Protein AF-A0A4Q5XX91-F1 (afdb_monomer_lite)

Sequence (122 aa):
MATVSKRPSGKWRAQVRREGHSLSKTFIMKGDADACTDFARDKQPGGSEAFVQPTRDARGDVARALLYMSHVYDLPLDGAIKNRDLLLAWHQTDPPDAKEIARERSIRKLQNTWNPLILPAP

Foldseek 3Di:
DWDWDQDPVQWIKIWDDDDNDIDIDIGHDPVSPPDCPQWDWDDDVVDPDIDIDGDLQCLLVVLLVLVQCCVVVVDDCVVPDVDNVSSVVSVVSHPADPVNLVVQVVCCVVVVDGRCSNPPDD

Radius of gyration: 22.08 Å; chains: 1; bounding box: 51×56×39 Å

Structure (mmCIF, N/CA/C/O backbone):
data_AF-A0A4Q5XX91-F1
#
_entry.id   AF-A0A4Q5XX91-F1
#
loop_
_atom_site.group_PDB
_atom_site.id
_atom_site.type_symbol
_atom_site.label_atom_id
_atom_site.label_alt_id
_atom_site.label_comp_id
_atom_site.label_asym_id
_atom_site.label_entity_id
_atom_site.label_seq_id
_atom_site.pdbx_PDB_ins_code
_atom_site.Cartn_x
_atom_site.Cartn_y
_atom_site.Cartn_z
_atom_site.occupancy
_atom_site.B_iso_or_equiv
_atom_site.auth_seq_id
_atom_site.auth_comp_id
_atom_site.auth_asym_id
_atom_site.auth_atom_id
_atom_site.pdbx_PDB_model_num
ATOM 1 N N . MET A 1 1 ? 35.035 32.778 -10.036 1.00 71.62 1 MET A N 1
ATOM 2 C CA . MET A 1 1 ? 35.146 31.430 -9.421 1.00 71.62 1 MET A CA 1
ATOM 3 C C . MET A 1 1 ? 33.792 31.004 -8.875 1.00 71.62 1 MET A C 1
ATOM 5 O O . MET A 1 1 ? 33.058 31.876 -8.410 1.00 71.62 1 MET A O 1
ATOM 9 N N . ALA A 1 2 ? 33.460 29.711 -8.960 1.00 82.88 2 ALA A N 1
ATOM 10 C CA . ALA A 1 2 ? 32.225 29.143 -8.420 1.00 82.88 2 ALA A CA 1
ATOM 11 C C . ALA A 1 2 ? 32.539 28.195 -7.252 1.00 82.88 2 ALA A C 1
ATOM 13 O O . ALA A 1 2 ? 33.433 27.361 -7.364 1.00 82.88 2 ALA A O 1
AT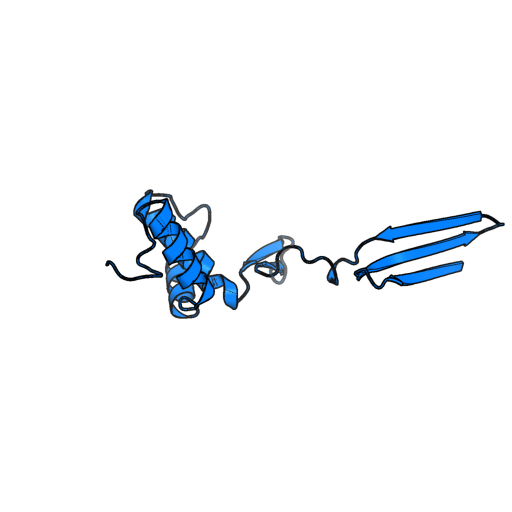OM 14 N N . THR A 1 3 ? 31.809 28.324 -6.147 1.00 90.94 3 THR A N 1
ATOM 15 C CA . THR A 1 3 ? 31.942 27.473 -4.957 1.00 90.94 3 THR A CA 1
ATOM 16 C C . THR A 1 3 ? 30.594 26.840 -4.648 1.00 90.94 3 THR A C 1
ATOM 18 O O . THR A 1 3 ? 29.576 27.534 -4.648 1.00 90.94 3 THR A O 1
ATOM 21 N N . VAL A 1 4 ? 30.585 25.533 -4.382 1.00 90.25 4 VAL A N 1
ATOM 22 C CA . VAL A 1 4 ? 29.384 24.769 -4.025 1.00 90.25 4 VAL A CA 1
ATOM 23 C C . VAL A 1 4 ? 29.604 24.116 -2.662 1.00 90.25 4 VAL A C 1
ATOM 25 O O . VAL A 1 4 ? 30.611 23.443 -2.470 1.00 90.25 4 VAL A O 1
ATOM 28 N N . SER A 1 5 ? 28.691 24.322 -1.710 1.00 92.69 5 SER A N 1
ATOM 29 C CA . SER A 1 5 ? 28.795 23.745 -0.360 1.00 92.69 5 SER A CA 1
ATOM 30 C C . SER A 1 5 ? 27.444 23.289 0.198 1.00 92.69 5 SER A C 1
ATOM 32 O O . SER A 1 5 ? 26.405 23.900 -0.077 1.00 92.69 5 SER A O 1
ATOM 34 N N . LYS A 1 6 ? 27.453 22.204 0.985 1.00 90.56 6 LYS A N 1
ATOM 35 C CA . LYS A 1 6 ? 26.266 21.678 1.679 1.00 90.56 6 LYS A CA 1
ATOM 36 C C . LYS A 1 6 ? 26.049 22.449 2.982 1.00 90.56 6 LYS A C 1
ATOM 38 O O . LYS A 1 6 ? 26.989 22.671 3.742 1.00 90.56 6 LYS A O 1
ATOM 43 N N . ARG A 1 7 ? 24.818 22.898 3.235 1.00 90.19 7 ARG A N 1
ATOM 44 C CA . ARG A 1 7 ? 24.442 23.602 4.472 1.00 90.19 7 ARG A CA 1
ATOM 45 C C . ARG A 1 7 ? 23.949 22.610 5.533 1.00 90.19 7 ARG A C 1
ATOM 47 O O . ARG A 1 7 ? 23.437 21.557 5.163 1.00 90.19 7 ARG A O 1
ATOM 54 N N . PRO A 1 8 ? 23.961 22.990 6.825 1.00 86.44 8 PRO A N 1
ATOM 55 C CA . PRO A 1 8 ? 23.353 22.188 7.893 1.00 86.44 8 PRO A CA 1
ATOM 56 C C . PRO A 1 8 ? 21.874 21.855 7.650 1.00 86.44 8 PRO A C 1
ATOM 58 O O . PRO A 1 8 ? 21.393 20.818 8.075 1.00 86.44 8 PRO A O 1
ATOM 61 N N . SER A 1 9 ? 21.157 22.699 6.900 1.00 81.56 9 SER A N 1
ATOM 62 C CA . SER A 1 9 ? 19.764 22.462 6.505 1.00 81.56 9 SER A CA 1
ATOM 63 C C . SER A 1 9 ? 19.594 21.440 5.364 1.00 81.56 9 SER A C 1
ATOM 65 O O . SER A 1 9 ? 18.556 21.456 4.709 1.00 81.56 9 SER A O 1
ATOM 67 N N . GLY A 1 10 ? 20.635 20.694 4.980 1.00 81.94 10 GLY A N 1
ATOM 68 C CA . GLY A 1 10 ? 20.628 19.731 3.864 1.00 81.94 10 GLY A CA 1
ATOM 69 C C . GLY A 1 10 ? 20.677 20.343 2.454 1.00 81.94 10 GLY A C 1
ATOM 70 O O . GLY A 1 10 ? 21.110 19.696 1.506 1.00 81.94 10 GLY A O 1
ATOM 71 N N . LYS A 1 11 ? 20.303 21.620 2.302 1.00 88.12 11 LYS A N 1
ATOM 72 C CA . LYS A 1 11 ? 20.349 22.351 1.026 1.00 88.12 11 LYS A CA 1
ATOM 73 C C . LYS A 1 11 ? 21.782 22.707 0.622 1.00 88.12 11 LYS A C 1
ATOM 75 O O . LYS A 1 11 ? 22.606 23.077 1.456 1.00 88.12 11 LYS A O 1
ATOM 80 N N . TRP A 1 12 ? 22.046 22.711 -0.675 1.00 91.69 12 TRP A N 1
ATOM 81 C CA . TRP A 1 12 ? 23.305 23.133 -1.277 1.00 91.69 12 TRP A CA 1
ATOM 82 C C . TRP A 1 12 ? 23.268 24.604 -1.662 1.00 91.69 12 TRP A C 1
ATOM 84 O O . TRP A 1 12 ? 22.245 25.113 -2.120 1.00 91.69 12 TRP A O 1
ATOM 94 N N . ARG A 1 13 ? 24.386 25.306 -1.490 1.00 93.25 13 ARG A N 1
ATOM 95 C CA . ARG A 1 13 ? 24.560 26.694 -1.923 1.00 93.25 13 ARG A CA 1
ATOM 96 C C . ARG A 1 13 ? 25.616 26.750 -3.016 1.00 93.25 13 ARG A C 1
ATOM 98 O O . ARG A 1 13 ? 26.746 26.342 -2.776 1.00 93.25 13 ARG A O 1
ATOM 105 N N . ALA A 1 14 ? 25.264 27.316 -4.167 1.00 93.50 14 ALA A N 1
ATOM 106 C CA . ALA A 1 14 ? 26.225 27.748 -5.176 1.00 93.50 14 ALA A CA 1
ATOM 107 C C . ALA A 1 14 ? 26.469 29.253 -5.038 1.00 93.50 14 ALA A C 1
ATOM 109 O O . ALA A 1 14 ? 25.517 30.032 -4.945 1.00 93.50 14 ALA A O 1
ATOM 110 N N . GLN A 1 15 ? 27.736 29.656 -5.033 1.00 93.75 15 GLN A N 1
ATOM 111 C CA . GLN A 1 15 ? 28.181 31.048 -5.055 1.00 93.75 15 GLN A CA 1
ATOM 112 C C . GLN A 1 15 ? 29.089 31.276 -6.257 1.00 93.75 15 GLN A C 1
ATOM 114 O O . GLN A 1 15 ? 30.060 30.548 -6.435 1.00 93.75 15 GLN A O 1
ATOM 119 N N . VAL A 1 16 ? 28.796 32.296 -7.061 1.00 91.75 16 VAL A N 1
ATOM 120 C CA . VAL A 1 16 ? 29.591 32.684 -8.231 1.00 91.75 16 VAL A CA 1
ATOM 121 C C . VAL A 1 16 ? 30.044 34.127 -8.058 1.00 91.75 16 VAL A C 1
ATOM 123 O O . VAL A 1 16 ? 29.214 35.004 -7.833 1.00 91.75 16 VAL A O 1
ATOM 126 N N . ARG A 1 17 ? 31.353 34.374 -8.181 1.00 88.06 17 ARG A N 1
ATOM 127 C CA . ARG A 1 17 ? 31.944 35.725 -8.178 1.00 88.06 17 ARG A CA 1
ATOM 128 C C . ARG A 1 17 ? 32.575 36.059 -9.532 1.00 88.06 17 ARG A C 1
ATOM 130 O O . ARG A 1 17 ? 33.406 35.271 -10.012 1.00 88.06 17 ARG A O 1
ATOM 137 N N . ARG A 1 18 ? 32.206 37.210 -10.106 1.00 86.00 18 ARG A N 1
ATOM 138 C CA . ARG A 1 18 ? 32.798 37.833 -11.308 1.00 86.00 18 ARG A CA 1
ATOM 139 C C . ARG A 1 18 ? 32.763 39.358 -11.179 1.00 86.00 18 ARG A C 1
ATOM 141 O O . ARG A 1 18 ? 31.720 39.895 -10.839 1.00 86.00 18 ARG A O 1
ATO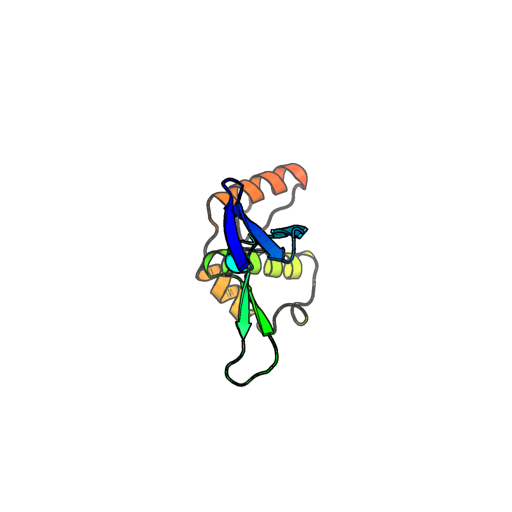M 148 N N . GLU A 1 19 ? 33.888 40.017 -11.464 1.00 80.19 19 GLU A N 1
ATOM 149 C CA . GLU A 1 19 ? 33.985 41.484 -11.624 1.00 80.19 19 GLU A CA 1
ATOM 150 C C . GLU A 1 19 ? 33.278 42.282 -10.512 1.00 80.19 19 GLU A C 1
ATOM 152 O O . GLU A 1 19 ? 32.395 43.092 -10.765 1.00 80.19 19 GLU A O 1
ATOM 157 N N . GLY A 1 20 ? 33.601 41.982 -9.249 1.00 80.25 20 GLY A N 1
ATOM 158 C CA . GLY A 1 20 ? 33.004 42.646 -8.079 1.00 80.25 20 GLY A CA 1
ATOM 159 C C . GLY A 1 20 ? 31.578 42.201 -7.722 1.00 80.25 20 GLY A C 1
ATOM 160 O O . GLY A 1 20 ? 31.133 42.434 -6.601 1.00 80.25 20 GLY A O 1
ATOM 161 N N . HIS A 1 21 ? 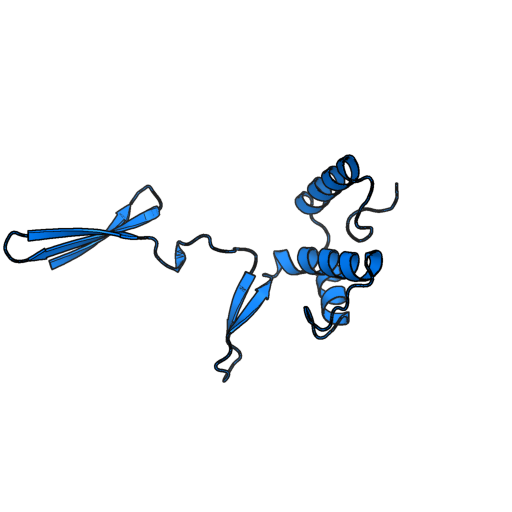30.888 41.476 -8.603 1.00 79.69 21 HIS A N 1
ATOM 162 C CA . HIS A 1 21 ? 29.535 40.977 -8.376 1.00 79.69 21 HIS A CA 1
ATOM 163 C C . HIS A 1 21 ? 29.540 39.525 -7.881 1.00 79.69 21 HIS A C 1
ATOM 165 O O . HIS A 1 21 ? 30.236 38.649 -8.408 1.00 79.69 21 HIS A O 1
ATOM 171 N N . SER A 1 22 ? 28.734 39.259 -6.850 1.00 84.56 22 SER A N 1
ATOM 172 C CA . SER A 1 22 ? 28.547 37.926 -6.276 1.00 84.56 22 SER A CA 1
ATOM 173 C C . SER A 1 22 ? 27.086 37.513 -6.368 1.00 84.56 22 SER A C 1
ATOM 175 O O . SER A 1 22 ? 26.220 38.152 -5.777 1.00 84.56 22 SER A O 1
ATOM 177 N N . LEU A 1 23 ? 26.820 36.392 -7.032 1.00 88.12 23 LEU A N 1
ATOM 178 C CA . LEU A 1 23 ? 25.509 35.751 -7.052 1.00 88.12 23 LEU A CA 1
ATOM 179 C C . LEU A 1 23 ? 25.538 34.502 -6.180 1.00 88.12 23 LEU A C 1
ATOM 181 O O . LEU A 1 23 ? 26.515 33.752 -6.177 1.00 88.12 23 LEU A O 1
ATOM 185 N N . SER A 1 24 ? 24.458 34.263 -5.439 1.00 89.31 24 SER A N 1
ATOM 186 C CA . SER A 1 24 ? 24.302 33.030 -4.672 1.00 89.31 24 SER A CA 1
ATOM 187 C C . SER A 1 24 ? 22.902 32.462 -4.824 1.00 89.31 24 SER A C 1
ATOM 189 O O . SER A 1 24 ? 21.925 33.209 -4.785 1.00 89.31 24 SER A O 1
ATOM 191 N N . LYS A 1 25 ? 22.799 31.141 -4.977 1.00 90.81 25 LYS A N 1
ATOM 192 C CA . LYS A 1 25 ? 21.518 30.431 -5.025 1.00 90.81 25 LYS A CA 1
ATOM 193 C C . LYS A 1 25 ? 21.597 29.171 -4.179 1.00 90.81 25 LYS A C 1
ATOM 195 O O . LYS A 1 25 ? 22.624 28.496 -4.141 1.00 90.81 25 LYS A O 1
ATOM 200 N N . THR A 1 26 ? 20.507 28.879 -3.479 1.00 91.38 26 THR A N 1
ATOM 201 C CA . THR A 1 26 ? 20.362 27.657 -2.685 1.00 91.38 26 THR A CA 1
ATOM 202 C C . THR A 1 26 ? 19.429 26.693 -3.419 1.00 91.38 26 THR A C 1
ATOM 204 O O . THR A 1 26 ? 18.417 27.129 -3.964 1.00 91.38 26 THR A O 1
ATOM 207 N N . PHE A 1 27 ? 19.765 25.407 -3.446 1.00 86.44 27 PHE A N 1
ATOM 208 C CA . PHE A 1 27 ? 19.014 24.342 -4.117 1.00 86.44 27 PHE A CA 1
ATOM 209 C C . PHE A 1 27 ? 19.142 23.020 -3.343 1.00 86.44 27 PHE A C 1
ATOM 211 O O . PHE A 1 27 ? 19.929 22.920 -2.407 1.00 86.44 27 PHE A O 1
ATOM 218 N N . ILE A 1 28 ? 18.352 22.011 -3.702 1.00 82.56 28 ILE A N 1
ATOM 219 C CA . ILE A 1 28 ? 18.487 20.638 -3.192 1.00 82.56 28 ILE A CA 1
ATOM 220 C C . ILE A 1 28 ? 19.113 19.808 -4.314 1.00 82.56 28 ILE A C 1
ATOM 222 O O . ILE A 1 28 ? 18.724 19.962 -5.474 1.00 82.56 28 ILE A O 1
ATOM 226 N N . MET A 1 29 ? 20.115 18.982 -4.002 1.00 76.56 29 MET A N 1
ATOM 227 C CA . MET A 1 29 ? 20.662 18.053 -4.992 1.00 76.56 29 MET A CA 1
ATOM 228 C C . MET A 1 29 ? 19.693 16.901 -5.213 1.00 76.56 29 MET A C 1
ATOM 230 O O . MET A 1 29 ? 19.016 16.473 -4.291 1.00 76.56 29 MET A O 1
ATOM 234 N N . LYS A 1 30 ? 19.648 16.369 -6.436 1.00 65.75 30 LYS A N 1
ATOM 235 C CA . LYS A 1 30 ? 18.692 15.320 -6.818 1.00 65.75 30 LYS A CA 1
ATOM 236 C C . LYS A 1 30 ? 18.739 14.083 -5.904 1.00 65.75 30 LYS A C 1
ATOM 238 O O . LYS A 1 30 ? 17.701 13.480 -5.692 1.00 65.75 30 LYS A O 1
ATOM 243 N N . GLY A 1 31 ? 19.912 13.731 -5.370 1.00 62.62 31 GLY A N 1
ATOM 244 C CA . GLY A 1 31 ? 20.078 12.619 -4.423 1.00 62.62 31 GLY A CA 1
ATOM 245 C C . GLY A 1 31 ? 19.746 12.947 -2.961 1.00 62.62 31 GLY A C 1
ATOM 246 O O . GLY A 1 31 ? 19.612 12.029 -2.171 1.00 62.62 31 GLY A O 1
ATOM 247 N N . ASP A 1 32 ? 19.603 14.230 -2.611 1.00 66.06 32 ASP A N 1
ATOM 248 C CA . ASP A 1 32 ? 19.198 14.709 -1.275 1.00 66.06 32 ASP A CA 1
ATOM 249 C C . ASP A 1 32 ? 17.720 15.156 -1.255 1.00 66.06 32 ASP A C 1
ATOM 251 O O . ASP A 1 32 ? 17.255 15.780 -0.302 1.00 66.06 32 ASP A O 1
ATOM 255 N N . ALA A 1 33 ? 16.994 14.940 -2.354 1.00 62.44 33 ALA A N 1
ATOM 256 C CA . ALA A 1 33 ? 15.567 15.188 -2.409 1.00 62.44 33 ALA A CA 1
ATOM 257 C C . ALA A 1 33 ? 14.854 13.922 -1.925 1.00 62.44 33 ALA A C 1
ATOM 259 O O . ALA A 1 33 ? 14.829 12.934 -2.655 1.00 62.44 33 ALA A O 1
ATOM 260 N N . ASP A 1 34 ? 14.246 13.978 -0.738 1.00 58.91 34 ASP A N 1
ATOM 261 C CA . ASP A 1 34 ? 13.389 12.929 -0.152 1.00 58.91 34 ASP A CA 1
ATOM 262 C C . ASP A 1 34 ? 12.063 12.755 -0.923 1.00 58.91 34 ASP A C 1
ATOM 264 O O . ASP A 1 34 ? 10.972 12.678 -0.358 1.00 58.91 34 ASP A O 1
ATOM 268 N N . ALA A 1 35 ? 12.112 12.768 -2.251 1.00 58.50 35 ALA A N 1
ATOM 269 C CA . ALA A 1 35 ? 10.939 12.578 -3.075 1.00 58.50 35 ALA A CA 1
ATOM 270 C C . ALA A 1 35 ? 10.742 11.078 -3.314 1.00 58.50 35 ALA A C 1
ATOM 272 O O . ALA A 1 35 ? 11.316 10.519 -4.246 1.00 58.50 35 ALA A O 1
ATOM 273 N N . CYS A 1 36 ? 9.861 10.488 -2.499 1.00 62.66 36 CYS A N 1
ATOM 274 C CA . CYS A 1 36 ? 9.303 9.142 -2.654 1.00 62.66 36 CYS A CA 1
ATOM 275 C C . CYS A 1 36 ? 10.312 8.004 -2.395 1.00 62.66 36 CYS A C 1
ATOM 277 O O . CYS A 1 36 ? 10.848 7.406 -3.321 1.00 62.66 36 CYS A O 1
ATOM 279 N N . THR A 1 37 ? 10.549 7.683 -1.119 1.00 79.88 37 THR A N 1
ATOM 280 C CA . THR A 1 37 ? 11.398 6.547 -0.700 1.00 79.88 37 THR A CA 1
ATOM 281 C C . THR A 1 37 ? 10.823 5.191 -1.089 1.00 79.88 37 THR A C 1
ATOM 283 O O . THR A 1 37 ? 11.567 4.229 -1.248 1.00 79.88 37 THR A O 1
ATOM 286 N N . ASP A 1 38 ? 9.507 5.125 -1.264 1.00 83.38 38 ASP A N 1
ATOM 287 C CA . ASP A 1 38 ? 8.782 3.869 -1.451 1.00 83.38 38 ASP A CA 1
ATOM 288 C C . ASP A 1 38 ? 8.763 3.435 -2.920 1.00 83.38 38 ASP A C 1
ATOM 290 O O . ASP A 1 38 ? 8.350 2.323 -3.236 1.00 83.38 38 ASP A O 1
ATOM 294 N N . PHE A 1 39 ? 9.236 4.291 -3.834 1.00 85.06 39 PHE A N 1
ATOM 295 C CA . PHE A 1 39 ? 9.244 4.023 -5.263 1.00 85.06 39 PHE A CA 1
ATOM 296 C C . PHE A 1 39 ? 10.581 4.386 -5.905 1.00 85.06 39 PHE A C 1
ATOM 298 O O . PHE A 1 39 ? 11.049 5.523 -5.854 1.00 85.06 39 PHE A O 1
ATOM 305 N N . ALA A 1 40 ? 11.162 3.421 -6.607 1.00 81.25 40 ALA A N 1
ATOM 306 C CA . ALA A 1 40 ? 12.347 3.626 -7.417 1.00 81.25 40 ALA A CA 1
ATOM 307 C C . ALA A 1 40 ? 11.955 3.921 -8.870 1.00 81.25 40 ALA A C 1
ATOM 309 O O . ALA A 1 40 ? 11.085 3.269 -9.453 1.00 81.25 40 ALA A O 1
ATOM 310 N N . ARG A 1 41 ? 12.636 4.898 -9.477 1.00 76.00 41 ARG A N 1
ATOM 311 C CA . ARG A 1 41 ? 12.642 5.068 -10.933 1.00 76.00 41 ARG A CA 1
ATOM 312 C C . ARG A 1 41 ? 13.653 4.107 -11.527 1.00 76.00 41 ARG A C 1
ATOM 314 O O . ARG A 1 41 ? 14.842 4.238 -11.242 1.00 76.00 41 ARG A O 1
ATOM 321 N N . ASP A 1 42 ? 13.184 3.223 -12.389 1.00 68.06 42 ASP A N 1
ATOM 322 C CA . ASP A 1 42 ? 14.034 2.294 -13.116 1.00 68.06 42 ASP A CA 1
ATOM 323 C C . ASP A 1 42 ? 13.894 2.521 -14.629 1.00 68.06 42 ASP A C 1
ATOM 325 O O . ASP A 1 42 ? 12.918 3.112 -15.114 1.00 68.06 42 ASP A O 1
ATOM 329 N N . LYS A 1 43 ? 14.919 2.128 -15.381 1.00 62.28 43 LYS A N 1
ATOM 330 C CA . LYS A 1 43 ? 14.923 2.192 -16.844 1.00 62.28 43 LYS A CA 1
ATOM 331 C C . LYS A 1 43 ? 14.911 0.775 -17.379 1.00 62.28 43 LYS A C 1
ATOM 333 O O . LYS A 1 43 ? 15.741 -0.038 -16.982 1.00 62.28 43 LYS A O 1
ATOM 338 N N . GLN A 1 44 ? 14.029 0.493 -18.334 1.00 59.22 44 GLN A N 1
ATOM 339 C CA . GLN A 1 44 ? 14.093 -0.788 -19.026 1.00 59.22 44 GLN A CA 1
ATOM 340 C C . GLN A 1 44 ? 15.450 -0.915 -19.738 1.00 59.22 44 GLN A C 1
ATOM 342 O O . GLN A 1 44 ? 15.860 0.039 -20.409 1.00 59.22 44 GLN A O 1
ATOM 347 N N . PRO A 1 45 ? 16.156 -2.058 -19.642 1.00 54.75 45 PRO A N 1
ATOM 348 C CA . PRO A 1 45 ? 17.372 -2.271 -20.417 1.00 54.75 45 PRO A CA 1
ATOM 349 C C . PRO A 1 45 ? 17.063 -2.111 -21.912 1.00 54.75 45 PRO A C 1
ATOM 351 O O . PRO A 1 45 ? 16.245 -2.846 -22.459 1.00 54.75 45 PRO A O 1
ATOM 354 N N . GLY A 1 46 ? 17.671 -1.111 -22.560 1.00 65.25 46 GLY A N 1
ATOM 355 C CA . GLY A 1 46 ? 17.460 -0.811 -23.983 1.00 65.25 46 GLY A CA 1
ATOM 356 C C . GLY A 1 46 ? 16.188 -0.023 -24.333 1.00 65.25 46 GLY A C 1
ATOM 357 O O . GLY A 1 46 ? 15.951 0.218 -25.513 1.00 65.25 46 GLY A O 1
ATOM 358 N N . GLY A 1 47 ? 15.386 0.403 -23.349 1.00 63.75 47 GLY A N 1
ATOM 359 C CA . GLY A 1 47 ? 14.187 1.225 -23.559 1.00 63.75 47 GLY A CA 1
ATOM 360 C C . GLY A 1 47 ? 14.393 2.706 -23.215 1.00 63.75 47 GLY A C 1
ATOM 361 O O . GLY A 1 47 ? 15.210 3.056 -22.362 1.00 63.75 47 GLY A O 1
ATOM 362 N N . SER A 1 48 ? 13.633 3.593 -23.866 1.00 63.88 48 SER A N 1
ATOM 363 C CA . SER A 1 48 ? 13.565 5.027 -23.532 1.00 63.88 48 SER A CA 1
ATOM 364 C C . SER A 1 48 ? 12.518 5.349 -22.457 1.00 63.88 48 SER A C 1
ATOM 366 O O . SER A 1 48 ? 12.561 6.435 -21.874 1.00 63.88 48 SER A O 1
ATOM 368 N N . GLU A 1 49 ? 11.604 4.419 -22.166 1.00 66.00 49 GLU A N 1
ATOM 369 C CA . GLU A 1 49 ? 10.568 4.590 -21.150 1.00 66.00 49 GLU A CA 1
ATOM 370 C C . GLU A 1 49 ? 11.118 4.348 -19.740 1.00 66.00 49 GLU A C 1
ATOM 372 O O . GLU A 1 49 ? 11.735 3.323 -19.436 1.00 66.00 49 GLU A O 1
ATOM 377 N N . ALA A 1 50 ? 10.887 5.326 -18.864 1.00 67.88 50 ALA A N 1
ATOM 378 C CA . ALA A 1 50 ? 11.135 5.193 -17.438 1.00 67.88 50 ALA A CA 1
ATOM 379 C C . ALA A 1 50 ? 9.869 4.656 -16.771 1.00 67.88 50 ALA A C 1
ATOM 381 O O . ALA A 1 50 ? 8.807 5.269 -16.894 1.00 67.88 50 ALA A O 1
ATOM 382 N N . PHE A 1 51 ? 9.993 3.563 -16.025 1.00 74.81 51 PHE A N 1
ATOM 383 C CA . PHE A 1 51 ? 8.910 3.056 -15.193 1.00 74.81 51 PHE A CA 1
ATOM 384 C C . PHE A 1 51 ? 9.248 3.249 -13.716 1.00 74.81 51 PHE A C 1
ATOM 386 O O . PHE A 1 51 ? 10.408 3.358 -13.310 1.00 74.81 51 PHE A O 1
ATOM 393 N N . VAL A 1 52 ? 8.205 3.352 -12.904 1.00 81.62 52 VAL A N 1
ATOM 394 C CA . VAL A 1 52 ? 8.321 3.506 -11.457 1.00 81.62 52 VAL A CA 1
ATOM 395 C C . VAL A 1 52 ? 7.861 2.200 -10.832 1.00 81.62 52 VAL A C 1
ATOM 397 O O . VAL A 1 52 ? 6.768 1.734 -11.148 1.00 81.62 52 VAL A O 1
ATOM 400 N N . GLN A 1 53 ? 8.687 1.600 -9.977 1.00 83.94 53 GLN A N 1
ATOM 401 C CA . GLN A 1 53 ? 8.299 0.409 -9.221 1.00 83.94 53 GLN A CA 1
ATOM 402 C C . GLN A 1 53 ? 8.434 0.651 -7.722 1.00 83.94 53 GLN A C 1
ATOM 404 O O . GLN A 1 53 ? 9.360 1.356 -7.311 1.00 83.94 53 GLN A O 1
ATOM 409 N N . PRO A 1 54 ? 7.565 0.040 -6.902 1.00 89.75 54 PRO A N 1
ATOM 410 C CA . PRO A 1 54 ? 7.754 0.048 -5.464 1.00 89.75 54 PRO A CA 1
ATOM 411 C C . PRO A 1 54 ? 9.096 -0.588 -5.073 1.00 89.75 54 PRO A C 1
ATOM 413 O O . PRO A 1 54 ? 9.551 -1.567 -5.692 1.00 89.75 54 PRO A O 1
ATOM 416 N N . THR A 1 55 ? 9.718 -0.046 -4.028 1.00 90.38 55 THR A N 1
ATOM 417 C CA . THR A 1 55 ? 10.855 -0.680 -3.351 1.00 90.38 55 THR A CA 1
ATOM 418 C C . THR A 1 55 ? 10.429 -2.009 -2.736 1.00 90.38 55 THR A C 1
ATOM 420 O O . THR A 1 55 ? 9.242 -2.293 -2.603 1.00 90.38 55 THR A O 1
ATOM 423 N N . ARG A 1 56 ? 11.395 -2.869 -2.392 1.00 89.38 56 ARG A N 1
ATOM 424 C CA . ARG A 1 56 ? 11.090 -4.209 -1.861 1.00 89.38 56 ARG A CA 1
ATOM 425 C C . ARG A 1 56 ? 10.177 -4.155 -0.636 1.00 89.38 56 ARG A C 1
ATOM 427 O O . ARG A 1 56 ? 9.217 -4.910 -0.614 1.00 89.38 56 ARG A O 1
ATOM 434 N N . ASP A 1 57 ? 10.441 -3.212 0.261 1.00 89.81 57 ASP A N 1
ATOM 435 C CA . ASP A 1 57 ? 9.730 -3.034 1.533 1.00 89.81 57 ASP A CA 1
ATOM 436 C C . ASP A 1 57 ? 8.362 -2.340 1.377 1.00 89.81 57 ASP A C 1
ATOM 438 O O . ASP A 1 57 ? 7.646 -2.165 2.351 1.00 89.81 57 ASP A O 1
ATOM 442 N N . ALA A 1 58 ? 8.012 -1.882 0.167 1.00 93.31 58 ALA A N 1
ATOM 443 C CA . ALA A 1 58 ? 6.729 -1.234 -0.125 1.00 93.31 58 ALA A CA 1
ATOM 444 C C . ALA A 1 58 ? 5.818 -2.091 -1.022 1.00 93.31 58 ALA A C 1
ATOM 446 O O . ALA A 1 58 ? 4.671 -1.727 -1.297 1.00 93.31 58 ALA A O 1
ATOM 447 N N . ARG A 1 59 ? 6.322 -3.214 -1.549 1.00 94.25 59 ARG A N 1
ATOM 448 C CA . ARG A 1 59 ? 5.594 -4.041 -2.524 1.00 94.25 59 ARG A CA 1
ATOM 449 C C . ARG A 1 59 ? 4.378 -4.713 -1.907 1.00 94.25 59 ARG A C 1
ATOM 451 O O . ARG A 1 59 ? 3.333 -4.754 -2.559 1.00 94.25 59 ARG A O 1
ATOM 458 N N . GLY A 1 60 ? 4.509 -5.234 -0.692 1.00 96.56 60 GLY A N 1
ATOM 459 C CA . GLY A 1 60 ? 3.433 -5.888 0.041 1.00 96.56 60 GLY A CA 1
ATOM 460 C C . GLY A 1 60 ? 2.313 -4.912 0.369 1.00 96.56 60 GLY A C 1
ATOM 461 O O . GLY A 1 60 ? 1.153 -5.207 0.076 1.00 96.56 60 GLY A O 1
ATOM 462 N N . ASP A 1 61 ? 2.666 -3.728 0.872 1.00 96.75 61 ASP A N 1
ATOM 463 C CA . ASP A 1 61 ? 1.714 -2.660 1.205 1.00 96.75 61 ASP A CA 1
ATOM 464 C C . ASP A 1 61 ? 0.898 -2.241 -0.027 1.00 96.75 61 ASP A C 1
ATOM 466 O O . ASP A 1 61 ? -0.339 -2.214 -0.008 1.00 96.75 61 ASP A O 1
ATOM 470 N N . VAL A 1 62 ? 1.582 -1.972 -1.148 1.00 94.75 62 VAL A N 1
ATOM 471 C CA . VAL A 1 62 ? 0.928 -1.623 -2.420 1.00 94.75 62 VAL A CA 1
ATOM 472 C C . VAL A 1 62 ? 0.043 -2.769 -2.911 1.00 94.75 62 VAL A C 1
ATOM 474 O O . VAL A 1 62 ? -1.081 -2.531 -3.362 1.00 94.75 62 VAL A O 1
ATOM 477 N N . ALA A 1 63 ? 0.513 -4.013 -2.805 1.00 96.19 63 ALA A N 1
ATOM 478 C CA . ALA A 1 63 ? -0.250 -5.172 -3.238 1.00 96.19 63 ALA A CA 1
ATOM 479 C C . ALA A 1 63 ? -1.545 -5.352 -2.448 1.00 96.19 63 ALA A C 1
ATOM 481 O O . ALA A 1 63 ? -2.611 -5.490 -3.053 1.00 96.19 63 ALA A O 1
ATOM 482 N N . ARG A 1 64 ? -1.483 -5.298 -1.115 1.00 97.50 64 ARG A N 1
ATOM 483 C CA . ARG A 1 64 ? -2.666 -5.426 -0.255 1.00 97.50 64 ARG A CA 1
ATOM 484 C C . ARG A 1 64 ? -3.663 -4.302 -0.491 1.00 97.50 64 ARG A C 1
ATOM 486 O O . ARG A 1 64 ? -4.865 -4.571 -0.507 1.00 97.50 64 ARG A O 1
ATOM 493 N N . ALA A 1 65 ? -3.192 -3.074 -0.709 1.00 95.81 65 ALA A N 1
ATOM 494 C CA . ALA A 1 65 ? -4.058 -1.944 -1.025 1.00 95.81 65 ALA A CA 1
ATOM 495 C C . ALA A 1 65 ? -4.792 -2.136 -2.363 1.00 95.81 65 ALA A C 1
ATOM 497 O O . ALA A 1 65 ? -6.013 -1.995 -2.416 1.00 95.81 65 ALA A O 1
ATOM 498 N N . LEU A 1 66 ? -4.079 -2.504 -3.433 1.00 95.69 66 LEU A N 1
ATOM 499 C CA . LEU A 1 66 ? -4.686 -2.712 -4.755 1.00 95.69 66 LEU A CA 1
ATOM 500 C C . LEU A 1 66 ? -5.646 -3.906 -4.776 1.00 95.69 66 LEU A C 1
ATOM 502 O O . LEU A 1 66 ? -6.742 -3.797 -5.326 1.00 95.69 66 LEU A O 1
ATOM 506 N N . LEU A 1 67 ? -5.267 -5.025 -4.151 1.00 95.88 67 LEU A N 1
ATOM 507 C CA . LEU A 1 67 ? -6.127 -6.206 -4.040 1.00 95.88 67 LEU A CA 1
ATOM 508 C C . LEU A 1 67 ? -7.414 -5.893 -3.268 1.00 95.88 67 LEU A C 1
ATOM 510 O O . LEU A 1 67 ? -8.491 -6.288 -3.708 1.00 95.88 67 LEU A O 1
ATOM 514 N N . TYR A 1 68 ? -7.315 -5.148 -2.162 1.00 95.88 68 TYR A N 1
ATOM 515 C CA . TYR A 1 68 ? -8.479 -4.695 -1.399 1.00 95.88 68 TYR A CA 1
ATOM 516 C C . TYR A 1 68 ? -9.394 -3.804 -2.234 1.00 95.88 68 TYR A C 1
ATOM 518 O O . TYR A 1 68 ? -10.591 -4.061 -2.311 1.00 95.88 68 TYR A O 1
ATOM 526 N N . MET A 1 69 ? -8.834 -2.788 -2.896 1.00 95.69 69 MET A N 1
ATOM 527 C CA . MET A 1 69 ? -9.622 -1.856 -3.700 1.00 95.69 69 MET A CA 1
ATOM 528 C C . MET A 1 69 ? -10.330 -2.561 -4.861 1.00 95.69 69 MET A C 1
ATOM 530 O O . MET A 1 69 ? -11.491 -2.273 -5.138 1.00 95.69 69 MET A O 1
ATOM 534 N N . SER A 1 70 ? -9.649 -3.509 -5.507 1.00 94.94 70 SER A N 1
ATOM 535 C CA . SER A 1 70 ? -10.242 -4.323 -6.565 1.00 94.94 70 SER A CA 1
ATOM 536 C C . SER A 1 70 ? -11.360 -5.221 -6.037 1.00 94.94 70 SER A C 1
ATOM 538 O O . SER A 1 70 ? -12.410 -5.295 -6.658 1.00 94.94 70 SER A O 1
ATOM 540 N N . HIS A 1 71 ? -11.175 -5.859 -4.877 1.00 93.19 71 HIS A N 1
ATOM 541 C CA . HIS A 1 71 ? -12.167 -6.781 -4.322 1.00 93.19 71 HIS A CA 1
ATOM 542 C C . HIS A 1 71 ? -13.394 -6.084 -3.719 1.00 93.19 71 HIS A C 1
ATOM 544 O O . HIS A 1 71 ? -14.506 -6.570 -3.879 1.00 93.19 71 HIS A O 1
ATOM 550 N N . VAL A 1 72 ? -13.203 -4.974 -3.002 1.00 94.50 72 VAL A N 1
ATOM 551 C CA . VAL A 1 72 ? -14.287 -4.294 -2.270 1.00 94.50 72 VAL A CA 1
ATOM 552 C C . VAL A 1 72 ? -15.090 -3.355 -3.162 1.00 94.50 72 VAL A C 1
ATOM 554 O O . VAL A 1 72 ? -16.274 -3.143 -2.913 1.00 94.50 72 VAL A O 1
ATOM 557 N N . TYR A 1 73 ? -14.458 -2.786 -4.189 1.00 94.12 73 TYR A N 1
ATOM 558 C CA . TYR A 1 73 ? -15.074 -1.773 -5.047 1.00 94.12 73 TYR A CA 1
ATOM 559 C C . TYR A 1 73 ? -15.144 -2.186 -6.523 1.00 94.12 73 TYR A C 1
ATOM 561 O O . TYR A 1 73 ? -15.398 -1.330 -7.367 1.00 94.12 73 TYR A O 1
ATOM 569 N N . ASP A 1 74 ? -14.876 -3.456 -6.845 1.00 94.75 74 ASP A N 1
ATOM 570 C CA . ASP A 1 74 ? -14.875 -4.002 -8.212 1.00 94.75 74 ASP A CA 1
ATOM 571 C C . ASP A 1 74 ? -14.029 -3.181 -9.204 1.00 94.75 74 ASP A C 1
ATOM 573 O O . ASP A 1 74 ? -14.341 -3.050 -10.390 1.00 94.75 74 ASP A O 1
ATOM 577 N N . LEU A 1 75 ? -12.929 -2.596 -8.714 1.00 93.25 75 LEU A N 1
ATOM 578 C CA . LEU A 1 75 ? -12.051 -1.780 -9.545 1.00 93.25 75 LEU A CA 1
ATOM 579 C C . LEU A 1 75 ? -11.152 -2.668 -10.422 1.00 93.25 75 LEU A C 1
ATOM 581 O O . LEU A 1 75 ? -10.487 -3.576 -9.902 1.00 93.25 75 LEU A O 1
ATOM 585 N N . PRO A 1 76 ? -11.077 -2.396 -11.740 1.00 92.06 76 PRO A N 1
ATOM 586 C CA . PRO A 1 76 ? -10.242 -3.166 -12.650 1.00 92.06 76 PRO A CA 1
ATOM 587 C C . PRO A 1 76 ? -8.758 -2.909 -12.379 1.00 92.06 76 PRO A C 1
ATOM 589 O O . PRO A 1 76 ? -8.327 -1.771 -12.179 1.00 92.06 76 PRO A O 1
ATOM 592 N N . LEU A 1 77 ? -7.957 -3.975 -12.415 1.00 89.81 77 LEU A N 1
ATOM 593 C CA . LEU A 1 77 ? -6.514 -3.895 -12.178 1.00 89.81 77 LEU A CA 1
ATOM 594 C C . LEU A 1 77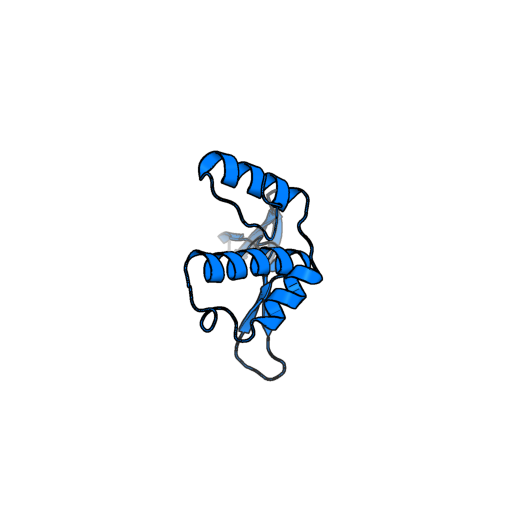 ? -5.713 -3.527 -13.431 1.00 89.81 77 LEU A C 1
ATOM 596 O O . LEU A 1 77 ? -4.590 -3.056 -13.283 1.00 89.81 77 LEU A O 1
ATOM 600 N N . ASP A 1 78 ? -6.274 -3.675 -14.633 1.00 85.06 78 ASP A N 1
ATOM 601 C CA . ASP A 1 78 ? -5.532 -3.598 -15.905 1.00 85.06 78 ASP A CA 1
ATOM 602 C C . ASP A 1 78 ? -4.807 -2.259 -16.132 1.00 85.06 78 ASP A C 1
ATOM 604 O O . ASP A 1 78 ? -3.764 -2.211 -16.785 1.00 85.06 78 ASP A O 1
ATOM 608 N N . GLY A 1 79 ? -5.332 -1.167 -15.564 1.00 79.69 79 GLY A N 1
ATOM 609 C CA . GLY A 1 79 ? -4.705 0.158 -15.614 1.00 79.69 79 GLY A CA 1
ATOM 610 C C . GLY A 1 79 ? -3.575 0.369 -14.598 1.00 79.69 79 GLY A C 1
ATOM 611 O O . GLY A 1 79 ? -2.752 1.264 -14.781 1.00 79.69 79 GLY A O 1
ATOM 612 N N . ALA A 1 80 ? -3.521 -0.439 -13.537 1.00 76.69 80 ALA A N 1
ATOM 613 C CA . ALA A 1 80 ? -2.536 -0.332 -12.460 1.00 76.69 80 ALA A CA 1
ATOM 614 C C . ALA A 1 80 ? -1.452 -1.415 -12.551 1.00 76.69 80 ALA A C 1
ATOM 616 O O . ALA A 1 80 ? -0.272 -1.136 -12.332 1.00 76.69 80 ALA A O 1
ATOM 617 N N . ILE A 1 81 ? -1.831 -2.651 -12.881 1.00 82.81 81 ILE A N 1
ATOM 618 C CA . ILE A 1 81 ? -0.912 -3.774 -13.022 1.00 82.81 81 ILE A CA 1
ATOM 619 C C . ILE A 1 81 ? -1.401 -4.755 -14.085 1.00 82.81 81 ILE A C 1
ATOM 621 O O . ILE A 1 81 ? -2.578 -5.078 -14.174 1.00 82.81 81 ILE A O 1
ATOM 625 N N . LYS A 1 82 ? -0.466 -5.279 -14.879 1.00 80.88 82 LYS A N 1
ATOM 626 C CA . LYS A 1 82 ? -0.780 -6.220 -15.967 1.00 80.88 82 LYS A CA 1
ATOM 627 C C . LYS A 1 82 ? -1.010 -7.656 -15.492 1.00 80.88 82 LYS A C 1
ATOM 629 O O . LYS A 1 82 ? -1.490 -8.479 -16.259 1.00 80.88 82 LYS A O 1
ATOM 63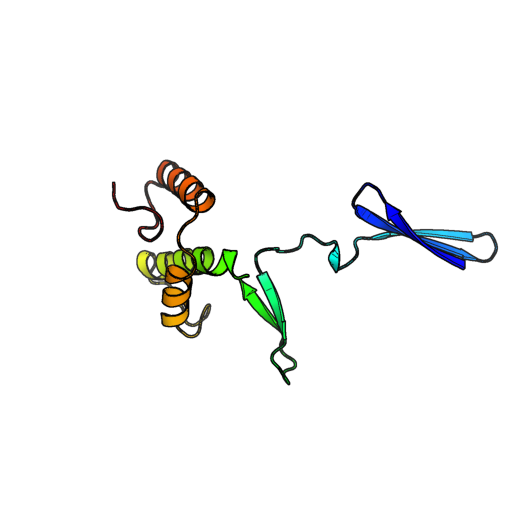4 N N . ASN A 1 83 ? -0.588 -7.984 -14.271 1.00 84.25 83 ASN A N 1
ATOM 635 C CA . ASN A 1 83 ? -0.639 -9.341 -13.747 1.00 84.25 83 ASN A CA 1
ATOM 636 C C . ASN A 1 83 ? -1.044 -9.329 -12.268 1.00 84.25 83 ASN A C 1
ATOM 638 O O . ASN A 1 83 ? -0.303 -8.830 -11.421 1.00 84.25 83 ASN A O 1
ATOM 642 N N . ARG A 1 84 ? -2.203 -9.913 -11.957 1.00 89.12 84 ARG A N 1
ATOM 643 C CA . ARG A 1 84 ? -2.695 -10.069 -10.582 1.00 89.12 84 ARG A CA 1
ATOM 644 C C . ARG A 1 84 ? -1.810 -10.999 -9.748 1.00 89.12 84 ARG A C 1
ATOM 646 O O . ARG A 1 84 ? -1.629 -10.742 -8.559 1.00 89.12 84 ARG A O 1
ATOM 653 N N . ASP A 1 85 ? -1.206 -12.016 -10.357 1.00 92.69 85 ASP A N 1
ATOM 654 C CA . ASP A 1 85 ? -0.328 -12.965 -9.661 1.00 92.69 85 ASP A CA 1
ATOM 655 C C . ASP A 1 85 ? 0.929 -12.280 -9.117 1.00 92.69 85 ASP A C 1
ATOM 657 O O . ASP A 1 85 ? 1.466 -12.681 -8.087 1.00 92.69 85 ASP A O 1
ATOM 661 N N . LEU A 1 86 ? 1.356 -11.182 -9.752 1.00 92.69 86 LEU A N 1
ATOM 662 C CA . LEU A 1 86 ? 2.449 -10.355 -9.249 1.00 92.69 86 LEU A CA 1
ATOM 663 C C . LEU A 1 86 ? 2.094 -9.704 -7.904 1.00 92.69 86 LEU A C 1
ATOM 665 O O . LEU A 1 86 ? 2.931 -9.687 -7.004 1.00 92.69 86 LEU A O 1
ATOM 669 N N . LEU A 1 87 ? 0.857 -9.218 -7.739 1.00 94.69 87 LEU A N 1
ATOM 670 C CA . LEU A 1 87 ? 0.395 -8.662 -6.461 1.00 94.69 87 LEU A CA 1
ATOM 671 C C . LEU A 1 87 ? 0.329 -9.742 -5.381 1.00 94.69 87 LEU A C 1
ATOM 673 O O . LEU A 1 87 ? 0.740 -9.503 -4.250 1.00 94.69 87 LEU A O 1
ATOM 677 N N . LEU A 1 88 ? -0.150 -10.939 -5.726 1.00 94.94 88 LEU A N 1
ATOM 678 C CA . LEU A 1 88 ? -0.191 -12.059 -4.784 1.00 94.94 88 LEU A CA 1
ATOM 679 C C . LEU A 1 88 ? 1.219 -12.455 -4.330 1.00 94.94 88 LEU A C 1
ATOM 681 O O . LEU A 1 88 ? 1.452 -12.616 -3.133 1.00 94.94 88 LEU A O 1
ATOM 685 N N . ALA A 1 89 ? 2.175 -12.531 -5.257 1.00 95.69 89 ALA A N 1
ATOM 686 C CA . ALA A 1 89 ? 3.569 -12.814 -4.933 1.00 95.69 89 ALA A CA 1
ATOM 687 C C . ALA A 1 89 ? 4.190 -11.727 -4.038 1.00 95.69 89 ALA A C 1
ATOM 689 O O . ALA A 1 89 ? 4.902 -12.041 -3.083 1.00 95.69 89 ALA A O 1
ATOM 690 N N . TRP A 1 90 ? 3.911 -10.449 -4.313 1.00 95.69 90 TRP A N 1
ATOM 691 C CA . TRP A 1 90 ? 4.372 -9.333 -3.482 1.00 95.69 90 TRP A CA 1
ATOM 692 C C . TRP A 1 90 ? 3.792 -9.387 -2.074 1.00 95.69 90 TRP A C 1
ATOM 694 O O . TRP A 1 90 ? 4.549 -9.303 -1.113 1.00 95.69 90 TRP A O 1
ATOM 704 N N . HIS A 1 91 ? 2.485 -9.611 -1.951 1.00 95.69 91 HIS A N 1
ATOM 705 C CA . HIS A 1 91 ? 1.818 -9.775 -0.663 1.00 95.69 91 HIS A CA 1
ATOM 706 C C . HIS A 1 91 ? 2.419 -10.919 0.174 1.00 95.69 91 HIS A C 1
ATOM 708 O O . HIS A 1 91 ? 2.573 -10.777 1.384 1.00 95.69 91 HIS A O 1
ATOM 714 N N . GLN A 1 92 ? 2.772 -12.040 -0.463 1.00 95.19 92 GLN A N 1
ATOM 715 C CA . GLN A 1 92 ? 3.382 -13.192 0.211 1.00 95.19 92 GLN A CA 1
ATOM 716 C C . GLN A 1 92 ? 4.838 -12.947 0.621 1.00 95.19 92 GLN A C 1
ATOM 718 O O . GLN A 1 92 ? 5.278 -13.440 1.656 1.00 95.19 92 GLN A O 1
ATOM 723 N N . THR A 1 93 ? 5.594 -12.221 -0.205 1.00 95.56 93 THR A N 1
ATOM 724 C CA . THR A 1 93 ? 7.029 -11.982 0.018 1.00 95.56 93 THR A CA 1
ATOM 725 C C . THR A 1 93 ? 7.275 -10.882 1.052 1.00 95.56 93 THR A C 1
ATOM 727 O O . THR 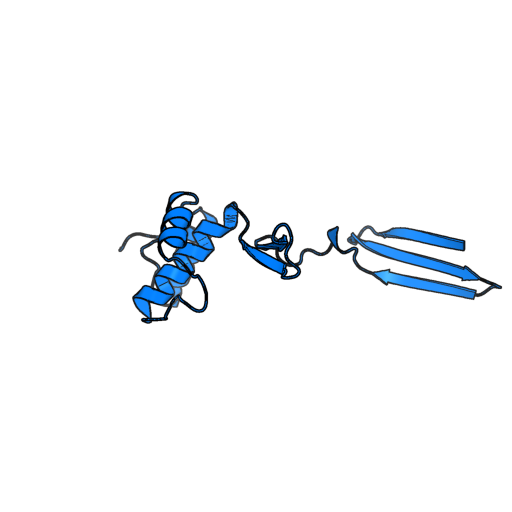A 1 93 ? 8.289 -10.913 1.744 1.00 95.56 93 THR A O 1
ATOM 730 N N . ASP A 1 94 ? 6.356 -9.925 1.155 1.00 96.00 94 ASP A N 1
ATOM 731 C CA . ASP A 1 94 ? 6.422 -8.775 2.055 1.00 96.00 94 ASP A CA 1
ATOM 732 C C . ASP A 1 94 ? 5.162 -8.749 2.946 1.00 96.00 94 ASP A C 1
ATOM 734 O O . ASP A 1 94 ? 4.155 -8.135 2.574 1.00 96.00 94 ASP A O 1
ATOM 738 N N . PRO A 1 95 ? 5.141 -9.504 4.065 1.00 96.06 95 PRO A N 1
ATOM 739 C CA . PRO A 1 95 ? 3.979 -9.607 4.948 1.00 96.06 95 PRO A CA 1
ATOM 740 C C . PRO A 1 95 ? 3.712 -8.296 5.712 1.00 96.06 95 PRO A C 1
ATOM 742 O O . PRO A 1 95 ? 4.620 -7.483 5.853 1.00 96.06 95 PRO A O 1
ATOM 745 N N . PRO A 1 96 ? 2.490 -8.089 6.247 1.00 97.00 96 PRO A N 1
ATOM 746 C CA . PRO A 1 96 ? 2.159 -6.869 6.977 1.00 97.00 96 PRO A CA 1
ATOM 747 C C . PRO A 1 96 ? 3.095 -6.588 8.149 1.00 97.00 96 PRO A C 1
ATOM 749 O O . PRO A 1 96 ? 3.286 -7.439 9.025 1.00 97.00 96 PRO A O 1
ATOM 752 N N . ASP A 1 97 ? 3.633 -5.373 8.193 1.00 95.56 97 ASP A N 1
ATOM 753 C CA . ASP A 1 97 ? 4.503 -4.932 9.274 1.00 95.56 97 ASP A CA 1
ATOM 754 C C . ASP A 1 97 ? 3.713 -4.274 10.426 1.00 95.56 97 ASP A C 1
ATOM 756 O O . ASP A 1 97 ? 2.494 -4.064 10.385 1.00 95.56 97 ASP A O 1
ATOM 760 N N . ALA A 1 98 ? 4.417 -3.933 11.507 1.00 96.31 98 ALA A N 1
ATOM 761 C CA . ALA A 1 98 ? 3.797 -3.311 12.675 1.00 96.31 98 ALA A CA 1
ATOM 762 C C . ALA A 1 98 ? 3.170 -1.938 12.365 1.00 96.31 98 ALA A C 1
ATOM 764 O O . ALA A 1 98 ? 2.176 -1.558 12.996 1.00 96.31 98 ALA A O 1
ATOM 765 N N . LYS A 1 99 ? 3.740 -1.187 11.416 1.00 94.69 99 LYS A N 1
ATOM 766 C CA . LYS A 1 99 ? 3.269 0.145 11.032 1.00 94.69 99 LYS A CA 1
ATOM 767 C C . LYS A 1 99 ? 1.980 0.035 10.221 1.00 94.69 99 LYS A C 1
ATOM 769 O O . LYS A 1 99 ? 1.027 0.764 10.506 1.00 94.69 99 LYS A O 1
ATOM 774 N N . GLU A 1 100 ? 1.925 -0.888 9.271 1.00 96.19 100 GLU A N 1
ATOM 775 C CA . GLU A 1 100 ? 0.754 -1.177 8.456 1.00 96.19 100 GLU A CA 1
ATOM 776 C C . GLU A 1 100 ? -0.393 -1.698 9.330 1.00 96.19 100 GLU A C 1
ATOM 778 O O . GLU A 1 100 ? -1.504 -1.167 9.273 1.00 96.19 100 GLU A O 1
ATOM 783 N N . ILE A 1 101 ? -0.110 -2.625 10.251 1.00 97.00 101 ILE A N 1
ATOM 784 C CA . ILE A 1 101 ? -1.093 -3.116 11.228 1.00 97.00 101 ILE A CA 1
ATOM 785 C C . ILE A 1 101 ? -1.628 -1.980 12.115 1.00 97.00 101 ILE A C 1
ATOM 787 O O . ILE A 1 101 ? -2.836 -1.884 12.353 1.00 97.00 101 ILE A O 1
ATOM 791 N N . ALA A 1 102 ? -0.759 -1.103 12.628 1.00 96.75 102 ALA A N 1
ATOM 792 C CA . ALA A 1 102 ? -1.179 0.023 13.465 1.00 96.75 102 ALA A CA 1
ATOM 793 C C . ALA A 1 102 ? -2.049 1.026 12.688 1.00 96.75 102 ALA A C 1
ATOM 795 O O . ALA A 1 102 ? -3.060 1.521 13.209 1.00 96.75 102 ALA A O 1
ATOM 796 N N . ARG A 1 103 ? -1.688 1.292 11.429 1.00 95.94 103 ARG A N 1
ATOM 797 C CA . ARG A 1 103 ? -2.488 2.105 10.511 1.00 95.94 103 ARG A CA 1
ATOM 798 C C . ARG A 1 103 ? -3.855 1.469 10.273 1.00 95.94 103 ARG A C 1
ATOM 800 O O . ARG A 1 103 ? -4.864 2.160 10.403 1.00 95.94 103 ARG A O 1
ATOM 807 N N . GLU A 1 104 ? -3.907 0.167 10.017 1.00 96.69 104 GLU A N 1
ATOM 808 C CA . GLU A 1 104 ? -5.151 -0.553 9.742 1.00 96.69 104 GLU A CA 1
ATOM 809 C C . GLU A 1 104 ? -6.107 -0.546 10.940 1.00 96.69 104 GLU A C 1
ATOM 811 O O . GLU A 1 104 ? -7.296 -0.259 10.801 1.00 96.69 104 GLU A O 1
ATOM 816 N N . ARG A 1 105 ? -5.584 -0.733 12.161 1.00 96.06 105 ARG A N 1
ATOM 817 C CA . ARG A 1 105 ? -6.377 -0.570 13.396 1.00 96.06 105 ARG A CA 1
ATOM 818 C C . ARG A 1 105 ? -6.990 0.824 13.512 1.00 96.06 105 ARG A C 1
ATOM 820 O O . ARG A 1 105 ? -8.075 0.969 14.073 1.00 96.06 105 ARG A O 1
ATOM 827 N N . SER A 1 106 ? -6.293 1.845 13.023 1.00 96.69 106 SER A N 1
ATOM 828 C CA . SER A 1 106 ? -6.762 3.231 13.069 1.00 96.69 106 SER A CA 1
ATOM 829 C C . SER A 1 106 ? -7.848 3.482 12.022 1.00 96.69 106 SER A C 1
ATOM 831 O O . SER A 1 106 ? -8.883 4.055 12.353 1.00 96.69 106 SER A O 1
ATOM 833 N N . ILE A 1 107 ? -7.661 2.979 10.798 1.00 95.38 107 ILE A N 1
ATOM 834 C CA . ILE A 1 107 ? -8.667 3.020 9.725 1.00 95.38 107 ILE A CA 1
ATOM 835 C C . ILE A 1 107 ? -9.950 2.334 10.175 1.00 95.38 107 ILE A C 1
ATOM 837 O O . ILE A 1 107 ? -11.022 2.932 10.101 1.00 95.38 107 ILE A O 1
ATOM 841 N N . ARG A 1 108 ? -9.832 1.133 10.743 1.00 94.81 108 ARG A N 1
ATOM 842 C CA . ARG A 1 108 ? -10.977 0.368 11.226 1.00 94.81 108 ARG A CA 1
ATOM 843 C C . ARG A 1 108 ? -11.803 1.117 12.267 1.00 94.81 108 ARG A C 1
ATOM 845 O O . ARG A 1 108 ? -13.026 1.091 12.199 1.00 94.81 108 ARG A O 1
ATOM 852 N N . LYS A 1 109 ? -11.155 1.810 13.208 1.00 95.69 109 LYS A N 1
ATOM 853 C CA . LYS A 1 109 ? -11.854 2.631 14.212 1.00 95.69 109 LYS A CA 1
ATOM 854 C C . LYS A 1 109 ? -12.622 3.800 13.593 1.00 95.69 109 LYS A C 1
ATOM 856 O O . LYS A 1 109 ? -13.642 4.195 14.142 1.00 95.69 109 LYS A O 1
ATOM 861 N N . LEU A 1 110 ? -12.118 4.365 12.496 1.00 96.81 110 LEU A N 1
ATOM 862 C CA . LEU A 1 110 ? -12.682 5.559 11.865 1.00 96.81 110 LEU A CA 1
ATOM 863 C C . LEU A 1 110 ? -13.760 5.235 10.827 1.00 96.81 110 LEU A C 1
ATOM 865 O O . LEU A 1 110 ? -14.758 5.940 10.746 1.00 96.81 110 LEU A O 1
ATOM 869 N N . GLN A 1 111 ? -13.546 4.196 10.023 1.00 94.62 111 GLN A N 1
ATOM 870 C CA . GLN A 1 111 ? -14.392 3.865 8.872 1.00 94.62 111 GLN A CA 1
ATOM 871 C C . GLN A 1 111 ? -15.312 2.672 9.133 1.00 94.62 111 GLN A C 1
ATOM 873 O O . GLN A 1 111 ? -16.238 2.440 8.364 1.00 94.62 111 GLN A O 1
ATOM 878 N N . ASN A 1 112 ? -15.060 1.909 10.202 1.00 91.38 112 ASN A N 1
ATOM 879 C CA . ASN A 1 112 ? -15.721 0.632 10.476 1.00 91.38 112 ASN A CA 1
ATOM 880 C C . ASN A 1 112 ? -15.553 -0.409 9.345 1.00 91.38 112 ASN A C 1
ATOM 882 O O . ASN A 1 112 ? -16.324 -1.357 9.233 1.00 91.38 112 ASN A O 1
ATOM 886 N N . THR A 1 113 ? -14.513 -0.244 8.527 1.00 91.50 113 THR A N 1
ATOM 887 C CA . THR A 1 113 ? -14.082 -1.155 7.459 1.00 91.50 113 THR A CA 1
ATOM 888 C C . THR A 1 113 ? -12.607 -1.484 7.650 1.00 91.50 113 THR A C 1
ATOM 890 O O . THR A 1 113 ? -11.878 -0.703 8.262 1.00 91.50 113 THR A O 1
ATOM 893 N N . TRP A 1 114 ? -12.147 -2.625 7.142 1.00 94.69 114 TRP A N 1
ATOM 894 C CA . TRP A 1 114 ? -10.734 -2.994 7.205 1.00 94.69 114 TRP A CA 1
ATOM 895 C C . TRP A 1 114 ? -10.330 -3.858 6.014 1.00 94.69 114 TRP A C 1
ATOM 897 O O . TRP A 1 114 ? -11.168 -4.508 5.389 1.00 94.69 114 TRP A O 1
ATOM 907 N N . ASN A 1 115 ? -9.033 -3.889 5.736 1.00 96.25 115 ASN A N 1
ATOM 908 C CA . ASN A 1 115 ? -8.420 -4.780 4.775 1.00 96.25 115 ASN A CA 1
ATOM 909 C C . ASN A 1 115 ? -8.136 -6.152 5.419 1.00 96.25 115 ASN A C 1
ATOM 911 O O . ASN A 1 115 ? -7.250 -6.254 6.280 1.00 96.25 115 ASN A O 1
ATOM 915 N N . PRO A 1 116 ? -8.828 -7.227 4.993 1.00 94.56 116 PRO A N 1
ATOM 916 C CA . PRO A 1 116 ? -8.646 -8.563 5.558 1.00 94.56 116 PRO A CA 1
ATOM 917 C C . PRO A 1 116 ? -7.269 -9.173 5.257 1.00 94.56 116 PRO A C 1
ATOM 919 O O . PRO A 1 116 ? -6.883 -10.148 5.894 1.00 94.56 116 PRO A O 1
ATOM 922 N N . LEU A 1 117 ? -6.510 -8.604 4.312 1.00 95.75 117 LEU A N 1
ATOM 923 C CA . LEU A 1 117 ? -5.142 -9.031 4.004 1.00 95.75 117 LEU A CA 1
ATOM 924 C C . LEU A 1 117 ? -4.103 -8.492 5.004 1.00 95.75 117 LEU A C 1
ATOM 926 O O . LEU A 1 117 ? -2.943 -8.896 4.942 1.00 95.75 117 LEU A O 1
ATOM 930 N N . ILE A 1 118 ? -4.499 -7.572 5.893 1.00 96.44 118 ILE A N 1
ATOM 931 C CA . ILE A 1 118 ? -3.634 -6.972 6.924 1.00 96.44 118 ILE A CA 1
ATOM 932 C C . ILE A 1 118 ? -4.031 -7.473 8.315 1.00 96.44 118 ILE A C 1
ATOM 934 O O . ILE A 1 118 ? -3.174 -7.849 9.114 1.00 96.44 118 ILE A O 1
ATOM 938 N N . LEU A 1 119 ? -5.332 -7.483 8.619 1.00 92.75 119 LEU A N 1
ATOM 939 C CA . LEU A 1 119 ? -5.868 -7.949 9.896 1.00 92.75 119 LEU A CA 1
ATOM 940 C C . LEU A 1 119 ? -7.017 -8.935 9.680 1.00 92.75 119 LEU A C 1
ATOM 942 O O . LEU A 1 119 ? -7.865 -8.689 8.820 1.00 92.75 119 LEU A O 1
ATOM 946 N N . PRO A 1 120 ? -7.103 -10.006 10.490 1.00 84.94 120 PRO A N 1
ATOM 947 C CA . PRO A 1 120 ? -8.242 -10.907 10.434 1.00 84.94 120 PRO A CA 1
ATOM 948 C C . PRO A 1 120 ? -9.534 -10.177 10.813 1.00 84.94 120 PRO A C 1
ATOM 950 O O . PRO A 1 120 ? -9.522 -9.105 11.432 1.00 84.94 120 PRO A O 1
ATOM 953 N N . ALA A 1 121 ? -10.661 -10.791 10.449 1.00 76.12 121 ALA A N 1
ATOM 954 C CA . ALA A 1 121 ? -11.952 -10.377 10.973 1.00 76.12 121 ALA A CA 1
ATOM 955 C C . ALA A 1 121 ? -11.923 -10.384 12.518 1.00 76.12 121 ALA A C 1
ATOM 957 O O . ALA A 1 121 ? -11.207 -11.202 13.103 1.00 76.12 121 ALA A O 1
ATOM 958 N N . PRO A 1 122 ? -12.622 -9.439 13.170 1.00 67.94 122 PRO A N 1
ATOM 959 C CA . PRO A 1 122 ? -12.746 -9.431 14.626 1.00 67.94 122 PRO A CA 1
ATOM 960 C C . PRO A 1 122 ? -13.348 -10.692 15.224 1.00 67.94 122 PRO A C 1
ATOM 962 O O . PRO A 1 122 ? -14.186 -11.325 14.546 1.00 67.94 122 PRO A O 1
#

Secondary structure (DSSP, 8-state):
-EEEEE-TTS-EEEEEEETTEEEEEEE--GGG----TTEEEEE-TT-S-EEEEE-GGGHHHHHHHHHHHHHHH---STTT-S-HHHHHHHHHHS---HHHHHHHHHHHHHHS---TTTS---

pLDDT: mean 86.6, std 11.15, range [54.75, 97.5]